Protein 5DYM (pdb70)

Radius of gyration: 15.08 Å; Cα contacts (8 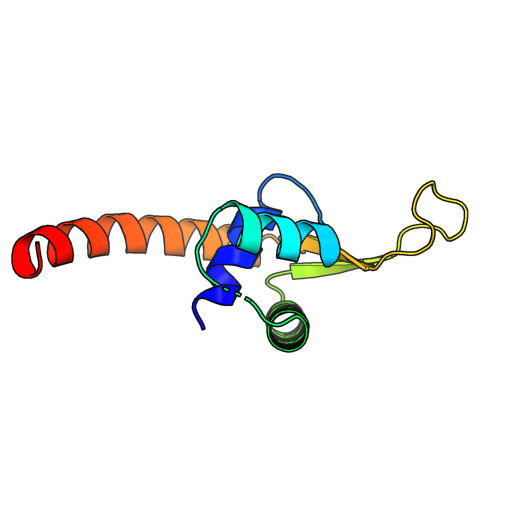Å, |Δi|>4): 104; chains: 1; bounding box: 46×33×27 Å

Secondary str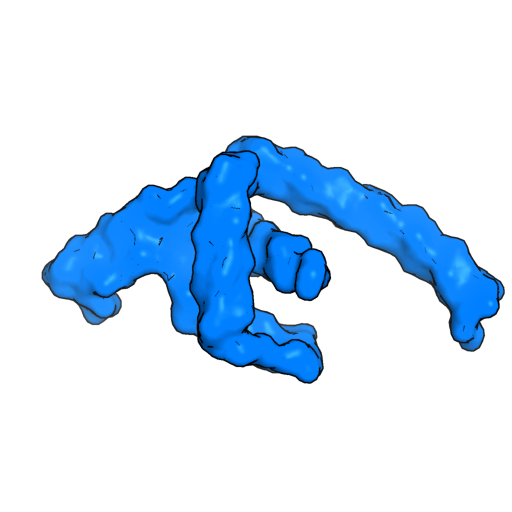ucture (DSSP, 8-state):
--HHHHHHHHHTSS-EEHHHHHHHHHHHS----HHHHHHHHHHHHHTTSEEEEE--TTSTT-S-EEEEE-HHHHHHHHHHHHHHHHHHHHHHHHH-

CATH classification: 1.10.10.10

Nearest PDB structures (foldseek):
  5dym-assembly1_A-2  TM=1.011E+00  e=1.843E-17  Clostridioides difficile R20291
  3hhh-assembly1_B  TM=8.946E-01  e=8.752E-07  Enterococcus faecalis
  3elk-assembly1_B  TM=8.479E-01  e=1.126E-05  Thermoplasma acidophilum
  5zhv-assembly1_B  TM=9.407E-01  e=3.552E-05  Mycobacterium tuberculosis H37Rv
  5z7b-assembly1_A  TM=8.379E-01  e=2.741E-04  Corynebacterium glutamicum

Sequence (96 aa):
GYIDILIVSILEKKDCYGYEIAKQVRERSEFLKEGTMYLALKRMESKNNLIKSYYSNEQSSGGRRRKYYNLTNEGKDFLEIKKQEWRFIKKVMNQFLG

B-factor: mean 40.2, std 13.11, range [18.63, 90.52]

Structure (mmCIF, N/CA/C/O backbone):
data_5DYM
#
_entry.id   5DYM
#
_cell.length_a   92.420
_cell.length_b   92.420
_cell.length_c   40.408
_cell.angle_alpha   90.00
_cell.angle_beta   90.00
_cell.angle_gamma   90.00
#
_symmetry.space_group_name_H-M   'P 41 21 2'
#
loop_
_entity.id
_entity.type
_entity.pdbx_description
1 polymer 'PadR-family transcriptional regulator'
2 water water
#
loop_
_atom_site.group_PDB
_atom_site.id
_atom_site.type_symbol
_atom_site.label_atom_id
_atom_site.label_alt_id
_atom_site.label_comp_id
_atom_site.label_asym_id
_atom_site.label_entity_id
_atom_site.label_seq_id
_atom_site.pdbx_PDB_ins_code
_atom_site.Cartn_x
_atom_site.Cartn_y
_atom_site.Cartn_z
_atom_site.occupancy
_atom_site.B_iso_or_equiv
_atom_site.auth_seq_id
_atom_site.auth_comp_id
_atom_site.auth_asym_id
_atom_site.auth_atom_id
_atom_site.pdbx_PDB_model_num
ATOM 1 N N . GLY A 1 18 ? 73.916 63.200 14.337 1.00 53.28 10 GLY A N 1
ATOM 2 C CA . GLY A 1 18 ? 74.127 63.657 15.701 1.00 61.48 10 GLY A CA 1
ATOM 3 C C . GLY A 1 18 ? 73.426 62.760 16.709 1.00 65.36 10 GLY A C 1
ATOM 4 O O . GLY A 1 18 ? 73.741 62.773 17.906 1.00 64.59 10 GLY A O 1
ATOM 5 N N . TYR A 1 19 ? 72.460 61.992 16.208 1.00 54.97 11 TYR A N 1
ATOM 6 C CA . TYR A 1 19 ? 71.817 60.919 16.960 1.00 51.03 11 TYR A CA 1
ATOM 7 C C . TYR A 1 19 ? 72.676 59.655 16.909 1.00 43.52 11 TYR A C 1
ATOM 8 O O . TYR A 1 19 ? 72.364 58.643 17.539 1.00 39.91 11 TYR A O 1
ATOM 17 N N . ILE A 1 20 ? 73.752 59.717 16.138 1.00 43.02 12 ILE A N 1
ATOM 18 C CA . ILE A 1 20 ? 74.565 58.537 15.884 1.00 42.57 12 ILE A CA 1
ATOM 19 C C . ILE A 1 20 ? 75.236 58.014 17.162 1.00 33.66 12 ILE A C 1
ATOM 20 O O . ILE A 1 20 ? 75.362 56.800 17.336 1.00 32.76 12 ILE A O 1
ATOM 25 N N . ASP A 1 21 ? 75.635 58.915 18.062 1.00 33.46 13 ASP A N 1
ATOM 26 C CA . ASP A 1 21 ? 76.245 58.502 19.328 1.00 33.93 13 ASP A CA 1
ATOM 27 C C . ASP A 1 21 ? 75.312 57.576 20.104 1.00 34.37 13 ASP A C 1
ATOM 28 O O . ASP A 1 21 ? 75.747 56.584 20.690 1.00 27.97 13 ASP A O 1
ATOM 33 N N . ILE A 1 22 ? 74.024 57.913 20.113 1.00 29.59 14 ILE A N 1
ATOM 34 C CA . ILE A 1 22 ? 73.030 57.101 20.801 1.00 31.17 14 ILE A CA 1
ATOM 35 C C . ILE A 1 22 ? 72.894 55.721 20.163 1.00 29.15 14 ILE A C 1
ATOM 36 O O . ILE A 1 22 ? 72.845 54.704 20.866 1.00 30.27 14 ILE A O 1
ATOM 41 N N . LEU A 1 23 ? 72.828 55.688 18.837 1.00 27.82 15 LEU A N 1
ATOM 42 C CA . LEU A 1 23 ? 72.723 54.419 18.116 1.00 29.41 15 LEU A CA 1
ATOM 43 C C . LEU A 1 23 ? 73.910 53.521 18.423 1.00 27.52 15 LEU A C 1
ATOM 44 O O . LEU A 1 23 ? 73.751 52.318 18.665 1.00 26.74 15 LEU A O 1
ATOM 49 N N . ILE A 1 24 ? 75.097 54.118 18.419 1.00 28.39 16 ILE A N 1
ATOM 50 C CA . ILE A 1 24 ? 76.321 53.363 18.669 1.00 25.34 16 ILE A CA 1
ATOM 51 C C . ILE A 1 24 ? 76.371 52.795 20.101 1.00 26.06 16 ILE A C 1
ATOM 52 O O . ILE A 1 24 ? 76.646 51.600 20.288 1.00 25.01 16 ILE A O 1
ATOM 57 N N . VAL A 1 25 ? 76.058 53.596 21.120 1.00 25.80 17 VAL A N 1
ATOM 58 C CA . VAL A 1 25 ? 76.093 53.017 22.462 1.00 26.32 17 VAL A CA 1
ATOM 59 C C . VAL A 1 25 ? 75.021 51.944 22.613 1.00 28.26 17 VAL A C 1
ATOM 60 O O . VAL A 1 25 ? 75.215 50.973 23.348 1.00 27.61 17 VAL A O 1
ATOM 64 N N . SER A 1 26 ? 73.900 52.087 21.904 1.00 25.86 18 SER A N 1
ATOM 65 C CA . SER A 1 26 ? 72.844 51.106 22.020 1.00 26.34 18 SER A CA 1
ATOM 66 C C . SER A 1 26 ? 73.307 49.749 21.457 1.00 27.88 18 SER A C 1
ATOM 67 O O . SER A 1 26 ? 73.059 48.685 22.038 1.00 26.37 18 SER A O 1
ATOM 70 N N . ILE A 1 27 ? 73.983 49.801 20.319 1.00 25.82 19 ILE A N 1
ATOM 71 C CA . ILE A 1 27 ? 74.478 48.608 19.649 1.00 25.80 19 ILE A CA 1
ATOM 72 C C . ILE A 1 27 ? 75.549 47.896 20.491 1.00 27.41 19 ILE A C 1
ATOM 73 O O . ILE A 1 27 ? 75.608 46.664 20.550 1.00 27.66 19 ILE A O 1
ATOM 78 N N . LEU A 1 28 ? 76.377 48.681 21.166 1.00 22.59 20 LEU A N 1
ATOM 79 C CA . LEU A 1 28 ? 77.482 48.129 21.937 1.00 26.11 20 LEU A CA 1
ATOM 80 C C . LEU A 1 28 ? 77.063 47.568 23.301 1.00 29.91 20 LEU A C 1
ATOM 81 O O . LEU A 1 28 ? 77.869 46.919 23.978 1.00 28.62 20 LEU A O 1
ATOM 86 N N . GLU A 1 29 ? 75.822 47.822 23.716 1.00 26.21 21 GLU A N 1
ATOM 87 C CA . GLU A 1 29 ? 75.392 47.375 25.052 1.00 27.41 21 GLU A CA 1
ATOM 88 C C . GLU A 1 29 ? 75.554 45.857 25.280 1.00 28.83 21 GLU A C 1
ATOM 89 O O . GLU A 1 29 ? 76.029 45.430 26.332 1.00 30.98 21 GLU A O 1
ATOM 95 N N . LYS A 1 30 ? 75.182 45.053 24.289 1.00 29.63 22 LYS A N 1
ATOM 96 C CA . LYS A 1 30 ? 75.165 43.602 24.457 1.00 34.20 22 LYS A CA 1
ATOM 97 C C . LYS A 1 30 ? 76.387 42.868 23.909 1.00 32.08 22 LYS A C 1
ATOM 98 O O . LYS A 1 30 ? 76.515 41.661 24.104 1.00 35.27 22 LYS A O 1
ATOM 104 N N . LYS A 1 31 ? 77.274 43.580 23.220 1.00 27.66 23 LYS A N 1
ATOM 105 C CA . LYS A 1 31 ? 78.442 42.945 22.605 1.00 30.16 23 LYS A CA 1
ATOM 106 C C . LYS A 1 31 ? 79.454 44.006 22.199 1.00 28.13 23 LYS A C 1
ATOM 107 O O . LYS A 1 31 ? 79.068 45.022 21.616 1.00 26.59 23 LYS A O 1
ATOM 113 N N . ASP A 1 32 ? 80.741 43.779 22.469 1.00 27.25 24 ASP A N 1
ATOM 114 C CA . ASP A 1 32 ? 81.774 44.597 21.815 1.00 22.07 24 ASP A CA 1
ATOM 115 C C . ASP A 1 32 ? 81.672 44.405 20.296 1.00 23.18 24 ASP A C 1
ATOM 116 O O . ASP A 1 32 ? 81.508 43.266 19.826 1.00 23.06 24 ASP A O 1
ATOM 121 N N . CYS A 1 33 ? 81.750 45.496 19.532 1.00 21.47 25 CYS A N 1
ATOM 122 C CA . CYS A 1 33 ? 81.636 45.402 18.056 1.00 24.22 25 CYS A CA 1
ATOM 123 C C . CYS A 1 33 ? 82.749 46.138 17.302 1.00 24.64 25 CYS A C 1
ATOM 124 O O . CYS A 1 33 ? 83.349 47.080 17.829 1.00 22.15 25 CYS A O 1
ATOM 127 N N . TYR A 1 34 ? 83.017 45.736 16.060 1.00 24.15 26 TYR A N 1
ATOM 128 C CA . TYR A 1 34 ? 83.853 46.578 15.208 1.00 22.92 26 TYR A CA 1
ATOM 129 C C . TYR A 1 34 ? 82.987 47.244 14.139 1.00 26.11 26 TYR A C 1
ATOM 130 O O . TYR A 1 34 ? 81.779 46.969 14.056 1.00 24.25 26 TYR A O 1
ATOM 139 N N . GLY A 1 35 ? 83.599 48.136 13.357 1.00 24.75 27 GLY A N 1
ATOM 140 C CA . GLY A 1 35 ? 82.881 49.085 12.516 1.00 26.23 27 GLY A CA 1
ATOM 141 C C . GLY A 1 35 ? 81.840 48.449 11.613 1.00 30.04 27 GLY A C 1
ATOM 142 O O . GLY A 1 35 ? 80.702 48.907 11.566 1.00 27.28 27 GLY A O 1
ATOM 143 N N . TYR A 1 36 ? 82.210 47.374 10.923 1.00 30.55 28 TYR A N 1
ATOM 144 C CA . TYR A 1 36 ? 81.275 46.711 9.995 1.00 35.52 28 TYR A CA 1
ATOM 145 C C . TYR A 1 36 ? 79.980 46.293 10.669 1.00 34.72 28 TYR A C 1
ATOM 146 O O . TYR A 1 36 ? 78.898 46.479 10.119 1.00 31.02 28 TYR A O 1
ATOM 155 N N . GLU A 1 37 ? 80.106 45.733 11.868 1.00 30.49 29 GLU A N 1
ATOM 156 C CA . GLU A 1 37 ? 78.962 45.224 12.612 1.00 32.29 29 GLU A CA 1
ATOM 157 C C . GLU A 1 37 ? 78.054 46.367 13.046 1.00 31.56 29 GLU A C 1
ATOM 158 O O . GLU A 1 37 ? 76.829 46.253 13.018 1.00 30.95 29 GLU A O 1
ATOM 164 N N . ILE A 1 38 ? 78.673 47.459 13.466 1.00 26.88 30 ILE A N 1
ATOM 165 C CA . ILE A 1 38 ? 77.941 48.648 13.885 1.00 27.47 30 ILE A CA 1
ATOM 166 C C . ILE A 1 38 ? 77.169 49.251 12.705 1.00 34.09 30 ILE A C 1
ATOM 167 O O . ILE A 1 38 ? 75.968 49.516 12.796 1.00 32.69 30 ILE A O 1
ATOM 172 N N . ALA A 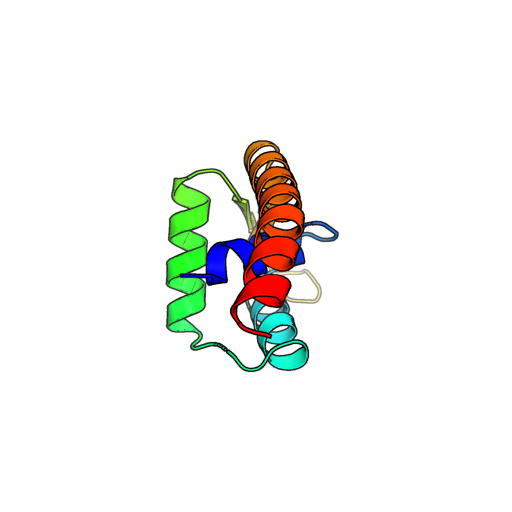1 39 ? 77.873 49.453 11.598 1.00 29.85 31 ALA A N 1
ATOM 173 C CA . ALA A 1 39 ? 77.249 50.006 10.395 1.00 37.66 31 ALA A CA 1
ATOM 174 C C . ALA A 1 39 ? 76.112 49.105 9.933 1.00 38.73 31 ALA A C 1
ATOM 175 O O . ALA A 1 39 ? 75.035 49.583 9.572 1.00 46.05 31 ALA A O 1
ATOM 177 N N . LYS A 1 40 ? 76.357 47.800 9.961 1.00 35.13 32 LYS A N 1
ATOM 178 C CA . LYS A 1 40 ? 75.369 46.821 9.539 1.00 40.34 32 LYS A CA 1
ATOM 179 C C . LYS A 1 40 ? 74.069 46.944 10.330 1.00 47.61 32 LYS A C 1
ATOM 180 O O . LYS A 1 40 ? 72.978 46.838 9.769 1.00 43.54 32 LYS A O 1
ATOM 186 N N . GLN A 1 41 ? 74.176 47.162 11.636 1.00 42.13 33 GLN A N 1
ATOM 187 C CA . GLN A 1 41 ? 72.977 47.222 12.459 1.00 40.63 33 GLN A CA 1
ATOM 188 C C . GLN A 1 41 ? 72.236 48.531 12.228 1.00 41.78 33 GLN A C 1
ATOM 189 O O . GLN A 1 41 ? 71.007 48.570 12.275 1.00 48.16 33 GLN A O 1
ATOM 195 N N . VAL A 1 42 ? 72.982 49.599 11.964 1.00 40.97 34 VAL A N 1
ATOM 196 C CA . VAL A 1 42 ? 72.372 50.906 11.730 1.00 42.59 34 VAL A CA 1
ATOM 197 C C . VAL A 1 42 ? 71.603 50.907 10.412 1.00 54.42 34 VAL A C 1
ATOM 198 O O . VAL A 1 42 ? 70.505 51.460 10.327 1.00 55.79 34 VAL A O 1
ATOM 202 N N . ARG A 1 43 ? 72.185 50.277 9.395 0.81 48.50 35 ARG A N 1
ATOM 203 C CA . ARG A 1 43 ? 71.515 50.064 8.113 1.00 57.07 35 ARG A CA 1
ATOM 204 C C . ARG A 1 43 ? 70.266 49.214 8.286 1.00 54.91 35 ARG A C 1
ATOM 205 O O . ARG A 1 43 ? 69.159 49.636 7.968 0.96 59.79 35 ARG A O 1
ATOM 213 N N . GLU A 1 44 ? 70.471 48.005 8.795 1.00 49.39 36 GLU A N 1
ATOM 214 C CA . GLU A 1 44 ? 69.441 46.977 8.844 1.00 52.48 36 GLU A CA 1
ATOM 215 C C . GLU A 1 44 ? 68.241 47.327 9.732 1.00 59.01 36 GLU A C 1
ATOM 216 O O . GLU A 1 44 ? 67.145 46.813 9.519 1.00 60.04 36 GLU A O 1
ATOM 222 N N . ARG A 1 45 ? 68.440 48.194 10.723 1.00 53.16 37 ARG A N 1
ATOM 223 C CA . ARG A 1 45 ? 67.386 48.449 11.708 1.00 57.11 37 ARG A CA 1
ATOM 224 C C . ARG A 1 45 ? 66.838 49.877 11.676 1.00 57.11 37 ARG A C 1
ATOM 225 O O . ARG A 1 45 ? 65.909 50.200 12.413 1.00 59.27 37 ARG A O 1
ATOM 233 N N . SER A 1 46 ? 67.414 50.730 10.836 1.00 56.35 38 SER A N 1
ATOM 234 C CA . SER A 1 46 ? 66.918 52.092 10.685 1.00 59.34 38 SER A CA 1
ATOM 235 C C . SER A 1 46 ? 66.860 52.507 9.217 1.00 69.70 38 SER A C 1
ATOM 236 O O . SER A 1 46 ? 67.001 51.678 8.314 1.00 68.48 38 SER A O 1
ATOM 239 N N . GLU A 1 47 ? 66.653 53.801 8.990 1.00 72.80 39 GLU A N 1
ATOM 240 C CA . GLU A 1 47 ? 66.624 54.349 7.640 1.00 75.40 39 GLU A CA 1
ATOM 241 C C . GLU A 1 47 ? 67.755 55.349 7.423 1.00 73.72 39 GLU A C 1
ATOM 242 O O . GLU A 1 47 ? 67.765 56.081 6.437 1.00 76.60 39 GLU A O 1
ATOM 248 N N . PHE A 1 48 ? 68.703 55.385 8.354 1.00 74.38 40 PHE A N 1
ATOM 249 C CA . PHE A 1 48 ? 69.911 56.176 8.162 1.00 73.61 40 PHE A CA 1
ATOM 250 C C . PHE A 1 48 ? 70.705 55.605 6.995 1.00 72.07 40 PHE A C 1
ATOM 251 O O . PHE A 1 48 ? 71.057 54.422 6.993 1.00 70.12 40 PHE A O 1
ATOM 259 N N . LEU A 1 50 ? 73.605 56.031 6.673 1.00 65.00 42 LEU A N 1
ATOM 260 C CA . LEU A 1 50 ? 74.817 56.172 7.472 1.00 67.22 42 LEU A CA 1
ATOM 261 C C . LEU A 1 50 ? 76.080 56.053 6.623 1.00 64.11 42 LEU A C 1
ATOM 262 O O . LEU A 1 50 ? 76.467 54.952 6.225 1.00 66.99 42 LEU A O 1
ATOM 267 N N . LYS A 1 51 ? 76.726 57.182 6.351 1.00 62.76 43 LYS A N 1
ATOM 268 C CA . LYS A 1 51 ? 77.973 57.168 5.590 1.00 58.48 43 LYS A CA 1
ATOM 269 C C . LYS A 1 51 ? 79.119 56.651 6.475 1.00 60.82 43 LYS A C 1
ATOM 270 O O . LYS A 1 51 ? 79.166 56.961 7.671 1.00 54.40 43 LYS A O 1
ATOM 276 N N . GLU A 1 52 ? 80.023 55.850 5.907 1.00 57.16 44 GLU A N 1
ATOM 277 C CA . GLU A 1 52 ? 81.081 55.230 6.710 1.00 55.96 44 GLU A CA 1
ATOM 278 C C . GLU A 1 52 ? 81.935 56.311 7.366 1.00 49.84 44 GLU A C 1
ATOM 279 O O . GLU A 1 52 ? 82.308 56.182 8.523 1.00 45.85 44 GLU A O 1
ATOM 285 N N . GLY A 1 53 ? 82.211 57.391 6.638 1.00 52.50 45 GLY A N 1
ATOM 286 C CA . GLY A 1 53 ? 82.931 58.520 7.200 1.00 43.60 45 GLY A CA 1
ATOM 287 C C . GLY A 1 53 ? 82.236 59.070 8.428 1.00 44.43 45 GLY A C 1
ATOM 288 O O . GLY A 1 53 ? 82.878 59.392 9.430 1.00 42.52 45 GLY A O 1
ATOM 289 N N . THR A 1 54 ? 80.915 59.171 8.365 1.00 44.94 46 THR A N 1
ATOM 290 C CA . THR A 1 54 ? 80.150 59.661 9.508 1.00 45.63 46 THR A CA 1
ATOM 291 C C . THR A 1 54 ? 80.361 58.763 10.728 1.00 38.82 46 THR A C 1
ATOM 292 O O . THR A 1 54 ? 80.514 59.245 11.857 1.00 36.24 46 THR A O 1
ATOM 296 N N . MET A 1 55 ? 80.393 57.457 10.493 1.00 37.87 47 MET A N 1
ATOM 297 C CA . MET A 1 55 ? 80.594 56.514 11.589 1.00 38.24 47 MET A CA 1
ATOM 298 C C . MET A 1 55 ? 81.976 56.664 12.226 1.00 33.12 47 MET A C 1
ATOM 299 O O . MET A 1 55 ? 82.090 56.687 13.448 1.00 29.42 47 MET A O 1
ATOM 304 N N . TYR A 1 56 ? 83.028 56.746 11.415 1.00 33.18 48 TYR A N 1
ATOM 305 C CA . TYR A 1 56 ? 84.376 56.798 12.000 1.00 35.35 48 TYR A CA 1
ATOM 306 C C . TYR A 1 56 ? 84.606 58.125 12.739 1.00 29.64 48 TYR A C 1
ATOM 307 O O . TYR A 1 56 ? 85.342 58.173 13.734 1.00 30.88 48 TYR A O 1
ATOM 316 N N . LEU A 1 57 ? 83.954 59.195 12.284 1.00 31.02 49 LEU A N 1
ATOM 317 C CA . LEU A 1 57 ? 84.026 60.479 12.992 1.00 32.40 49 LEU A CA 1
ATOM 318 C C . LEU A 1 57 ? 83.383 60.359 14.373 1.00 33.27 49 LEU A C 1
ATOM 319 O O . LEU A 1 57 ? 83.920 60.833 15.366 1.00 30.07 49 LEU A O 1
ATOM 324 N N . ALA A 1 58 ? 82.222 59.719 14.415 1.00 32.42 50 ALA A N 1
ATOM 325 C CA . ALA A 1 58 ? 81.491 59.514 15.661 1.00 30.38 50 ALA A CA 1
ATOM 326 C C . ALA A 1 58 ? 82.248 58.621 16.640 1.00 31.57 50 ALA A C 1
ATOM 327 O O . ALA A 1 58 ? 82.293 58.903 17.840 1.00 27.90 50 ALA A O 1
ATOM 329 N N . LEU A 1 59 ? 82.819 57.531 16.139 1.00 28.58 51 LEU A N 1
ATOM 330 C CA . LEU A 1 59 ? 83.561 56.607 17.004 1.00 29.49 51 LEU A CA 1
ATOM 331 C C . LEU A 1 59 ? 84.758 57.303 17.658 1.00 29.93 51 LEU A C 1
ATOM 332 O O . LEU A 1 59 ? 85.033 57.100 18.838 1.00 28.20 51 LEU A O 1
ATOM 337 N N . LYS A 1 60 ? 85.463 58.134 16.897 1.00 27.95 52 LYS A N 1
ATOM 338 C CA . LYS A 1 60 ? 86.600 58.864 17.461 1.00 31.09 52 LYS A CA 1
ATOM 339 C C . LYS A 1 60 ? 86.129 59.857 18.536 1.00 31.55 52 LYS A C 1
ATOM 340 O O . LYS A 1 60 ? 86.725 59.962 19.593 1.00 28.96 52 LYS A O 1
ATOM 346 N N . ARG A 1 61 ? 85.046 60.568 18.252 1.00 33.31 53 ARG A N 1
ATOM 347 C CA . ARG A 1 61 ? 84.473 61.517 19.214 1.00 35.32 53 ARG A CA 1
ATOM 348 C C . ARG A 1 61 ? 84.078 60.808 20.522 1.00 33.13 53 ARG A C 1
ATOM 349 O O . ARG A 1 61 ? 84.361 61.296 21.618 1.00 33.52 53 ARG A O 1
ATOM 357 N N . MET A 1 62 ? 83.473 59.627 20.409 1.00 31.40 54 MET A N 1
ATOM 358 C CA . MET A 1 62 ? 83.051 58.888 21.599 1.00 30.98 54 MET A CA 1
ATOM 359 C C . MET A 1 62 ? 84.232 58.311 22.379 1.00 34.48 54 MET A C 1
ATOM 360 O O . MET A 1 62 ? 84.186 58.245 23.607 1.00 33.33 54 MET A O 1
ATOM 365 N N . GLU A 1 63 ? 85.288 57.896 21.678 1.00 30.90 55 GLU A N 1
ATOM 366 C CA . GLU A 1 63 ? 86.523 57.470 22.352 1.00 32.98 55 GLU A CA 1
ATOM 367 C C . GLU A 1 63 ? 87.080 58.619 23.180 1.00 36.24 55 GLU A C 1
ATOM 368 O O . GLU A 1 63 ? 87.493 58.444 24.336 1.00 40.19 55 GLU A O 1
ATOM 374 N N . SER A 1 64 ? 87.079 59.793 22.559 1.00 37.89 56 SER A N 1
ATOM 375 C CA . SER A 1 64 ? 87.590 61.009 23.174 1.00 42.98 56 SER A CA 1
ATOM 376 C C . SER A 1 64 ? 86.871 61.300 24.490 1.00 43.25 56 SER A C 1
ATOM 377 O O . SER A 1 64 ? 87.505 61.669 25.479 1.00 42.67 56 SER A O 1
ATOM 380 N N . LYS A 1 65 ? 85.553 61.101 24.497 1.00 42.24 57 LYS A N 1
ATOM 381 C CA . LYS A 1 65 ? 84.719 61.346 25.676 1.00 41.42 57 LYS A CA 1
ATOM 382 C C . LYS A 1 65 ? 84.668 60.164 26.634 1.00 40.81 57 LYS A C 1
ATOM 383 O O . LYS A 1 65 ? 83.922 60.182 27.613 1.00 41.74 57 LYS A O 1
ATOM 389 N N . ASN A 1 66 ? 85.441 59.130 26.325 1.00 37.80 58 ASN A N 1
ATOM 390 C CA A ASN A 1 66 ? 85.538 57.924 27.140 0.58 36.49 58 ASN A CA 1
ATOM 391 C CA B ASN A 1 66 ? 85.533 57.946 27.181 0.42 36.51 58 ASN A CA 1
ATOM 392 C C . ASN A 1 66 ? 84.196 57.215 27.344 1.00 30.65 58 ASN A C 1
ATOM 393 O O . ASN A 1 66 ? 83.969 56.536 28.350 1.00 31.76 58 ASN A O 1
ATOM 402 N N . LEU A 1 67 ? 83.317 57.342 26.353 1.00 30.92 59 LEU A N 1
ATOM 403 C CA . LEU A 1 67 ? 82.065 56.577 26.341 1.00 26.73 59 LEU A CA 1
ATOM 404 C C . LEU A 1 67 ? 82.309 55.164 25.793 1.00 27.77 59 LEU A C 1
ATOM 405 O O . LEU A 1 67 ? 81.561 54.224 26.099 1.00 25.65 59 LEU A O 1
ATOM 410 N N . ILE A 1 68 ? 83.321 55.040 24.929 1.00 27.98 60 ILE A N 1
ATOM 411 C CA . ILE A 1 68 ? 83.755 53.738 24.445 1.00 25.39 60 ILE A CA 1
ATOM 412 C C . ILE A 1 68 ? 85.269 53.615 24.487 1.00 29.15 60 ILE A C 1
ATOM 413 O O . ILE A 1 68 ? 85.997 54.612 24.495 1.00 32.73 60 ILE A O 1
ATOM 418 N N . LYS A 1 69 ? 85.725 52.374 24.489 1.00 25.90 61 LYS A N 1
ATOM 419 C CA . LYS A 1 69 ? 87.141 52.059 24.591 1.00 29.89 61 LYS A CA 1
ATOM 420 C C . LYS A 1 69 ? 87.558 51.061 23.515 1.00 28.64 61 LYS A C 1
ATOM 421 O O . LYS A 1 69 ? 86.990 49.962 23.434 1.00 26.83 61 LYS A O 1
ATOM 427 N N . SER A 1 70 ? 88.575 51.407 22.726 1.00 22.96 62 SER A N 1
ATOM 428 C CA . SER A 1 70 ? 88.943 50.539 21.610 1.00 24.42 62 SER A CA 1
ATOM 429 C C . SER A 1 70 ? 90.080 49.580 21.936 1.00 23.33 62 SER A C 1
ATOM 430 O O . SER A 1 70 ? 90.891 49.837 22.827 1.00 25.60 62 SER A O 1
ATOM 433 N N . TYR A 1 71 ? 90.122 48.473 21.207 1.00 21.73 63 TYR A N 1
ATOM 434 C CA . TYR A 1 71 ? 91.212 47.496 21.296 1.00 22.91 63 TYR A CA 1
ATOM 435 C C . TYR A 1 71 ? 91.252 46.711 19.991 1.00 21.12 63 TYR A C 1
ATOM 436 O O . TYR A 1 71 ? 90.399 46.923 19.131 1.00 21.79 63 TYR A O 1
ATOM 445 N N . TYR A 1 72 ? 92.234 45.824 19.836 1.00 20.66 64 TYR A N 1
ATOM 446 C CA . TYR A 1 72 ? 92.455 45.123 18.563 1.00 20.61 64 TYR A CA 1
ATOM 447 C C . TYR A 1 72 ? 92.425 43.602 18.716 1.00 26.54 64 TYR A C 1
ATOM 448 O O . TYR A 1 72 ? 92.964 43.063 19.702 1.00 25.56 64 TYR A O 1
ATOM 457 N N . SER A 1 73 ? 91.787 42.915 17.764 1.00 19.27 65 SER A N 1
ATOM 458 C CA . SER A 1 73 ? 91.851 41.450 17.685 1.00 23.34 65 SER A CA 1
ATOM 459 C C . SER A 1 73 ? 93.173 41.006 17.025 1.00 32.42 65 SER A C 1
ATOM 460 O O . SER A 1 73 ? 93.909 41.832 16.485 1.00 29.62 65 SER A O 1
ATOM 463 N N . ASN A 1 74 ? 93.482 39.712 17.078 1.00 27.93 66 ASN A N 1
ATOM 464 C CA . ASN A 1 74 ? 94.780 39.214 16.599 1.00 33.05 66 ASN A CA 1
ATOM 465 C C . ASN A 1 74 ? 94.762 38.992 15.085 1.00 32.03 66 ASN A C 1
ATOM 466 O O . ASN A 1 74 ? 93.735 38.572 14.533 1.00 29.63 66 ASN A O 1
ATOM 471 N N . GLU A 1 75 ? 95.892 39.262 14.426 1.00 31.56 67 GLU A N 1
ATOM 472 C CA . GLU A 1 75 ? 96.041 39.014 12.980 1.00 35.37 67 GLU A CA 1
ATOM 473 C C . GLU A 1 75 ? 95.665 37.582 12.602 1.00 36.92 67 GLU A C 1
ATOM 474 O O . GLU A 1 75 ? 95.122 37.335 11.523 1.00 39.49 67 GLU A O 1
ATOM 480 N N . GLN A 1 76 ? 95.982 36.645 13.487 1.00 33.86 68 GLN A N 1
ATOM 481 C CA . GLN A 1 76 ? 95.746 35.219 13.236 1.00 39.94 68 GLN A CA 1
ATOM 482 C C . GLN A 1 76 ? 94.344 34.748 13.659 1.00 49.74 68 GLN A C 1
ATOM 483 O O . GLN A 1 76 ? 94.049 33.543 13.633 1.00 42.49 68 GLN A O 1
ATOM 489 N N . SER A 1 77 ? 93.486 35.680 14.074 1.00 44.10 69 SER A N 1
ATOM 490 C CA . SER A 1 77 ? 92.114 35.316 14.433 1.00 45.52 69 SER A CA 1
ATOM 491 C C . SER A 1 77 ? 91.301 35.134 13.155 1.00 50.75 69 SER A C 1
ATOM 492 O O . SER A 1 77 ? 91.742 35.535 12.072 1.00 44.19 69 SER A O 1
ATOM 495 N N . SER A 1 78 ? 90.121 34.530 13.286 1.00 46.02 70 SER A N 1
ATOM 496 C CA . SER A 1 78 ? 89.222 34.307 12.148 1.00 56.84 70 SER A CA 1
ATOM 497 C C . SER A 1 78 ? 89.064 35.537 11.245 1.00 56.73 70 SER A C 1
ATOM 498 O O . SER A 1 78 ? 89.175 35.440 10.019 1.00 54.48 70 SER A O 1
ATOM 501 N N . GLY A 1 79 ? 88.818 36.695 11.852 1.00 49.48 71 GLY A N 1
ATOM 502 C CA . GLY A 1 79 ? 88.641 37.920 11.090 1.00 47.77 71 GLY A CA 1
ATOM 503 C C . GLY A 1 79 ? 89.902 38.714 10.777 1.00 46.53 71 GLY A C 1
ATOM 504 O O . GLY A 1 79 ? 89.825 39.742 10.105 1.00 50.32 71 GLY A O 1
ATOM 505 N N . GLY A 1 80 ? 91.067 38.253 11.234 1.00 43.27 72 GLY A N 1
ATOM 506 C CA . GLY A 1 80 ? 92.279 39.055 11.118 1.00 43.04 72 GLY A CA 1
ATOM 507 C C . GLY A 1 80 ? 92.210 40.223 12.102 1.00 36.04 72 GLY A C 1
ATOM 508 O O . GLY A 1 80 ? 91.362 40.207 13.001 1.00 40.50 72 GLY A O 1
ATOM 509 N N . ARG A 1 81 ? 93.074 41.230 11.959 1.00 29.39 73 ARG A N 1
ATOM 510 C CA . ARG A 1 81 ? 93.078 42.311 12.963 1.00 24.92 73 ARG A CA 1
ATOM 511 C C . ARG A 1 81 ? 91.989 43.358 12.698 1.00 25.70 73 ARG A C 1
ATOM 512 O O . ARG A 1 81 ? 91.946 44.022 11.637 1.00 24.18 73 ARG A O 1
ATOM 520 N N . ARG A 1 82 ? 91.090 43.468 13.670 1.00 20.61 74 ARG A N 1
ATOM 521 C CA A ARG A 1 82 ? 89.968 44.413 13.652 0.63 23.26 74 ARG A CA 1
ATOM 522 C CA B ARG A 1 82 ? 90.015 44.450 13.620 0.37 23.37 74 ARG A CA 1
ATOM 523 C C . ARG A 1 82 ? 90.080 45.358 14.837 1.00 20.74 74 ARG A C 1
ATOM 524 O O . ARG A 1 82 ? 90.650 44.987 15.853 1.00 21.39 74 ARG A O 1
ATOM 539 N N . LYS A 1 83 ? 89.509 46.548 14.708 1.00 21.53 75 LYS A N 1
ATOM 540 C CA . LYS A 1 83 ? 89.437 47.472 15.830 1.00 21.04 75 LYS A CA 1
ATOM 541 C C . LYS A 1 83 ? 88.060 47.346 16.466 1.00 22.58 75 LYS A C 1
ATOM 542 O O . LYS A 1 83 ? 87.056 47.735 15.866 1.00 22.30 75 LYS A O 1
ATOM 548 N N . TYR A 1 84 ? 88.027 46.798 17.682 1.00 21.09 76 TYR A N 1
ATOM 549 C CA . TYR A 1 84 ? 86.784 46.564 18.416 1.00 18.63 76 TYR A CA 1
ATOM 550 C C . TYR A 1 84 ? 86.532 47.693 19.394 1.00 24.43 76 TYR A C 1
ATOM 551 O O . TYR A 1 84 ? 87.484 48.337 19.872 1.00 20.86 76 TYR A O 1
ATOM 560 N N . TYR A 1 85 ? 85.260 47.888 19.739 1.00 21.14 77 TYR A N 1
ATOM 561 C CA . TYR A 1 85 ? 84.885 48.885 20.737 1.00 21.08 77 TYR A CA 1
ATOM 562 C C . TYR A 1 85 ? 84.080 48.294 21.899 1.00 23.69 77 TYR A C 1
ATOM 563 O O . TYR A 1 85 ? 83.169 47.500 21.694 1.00 22.42 77 TYR A O 1
ATOM 572 N N . ASN A 1 86 ? 84.420 48.741 23.102 1.00 21.58 78 ASN A N 1
ATOM 573 C CA . ASN A 1 86 ? 83.770 48.341 24.358 1.00 24.35 78 ASN A CA 1
ATOM 574 C C . ASN A 1 86 ? 83.004 49.529 24.933 1.00 25.25 78 ASN A C 1
ATOM 575 O O . ASN A 1 86 ? 83.552 50.625 25.036 1.00 23.21 78 ASN A O 1
ATOM 580 N N . LEU A 1 87 ? 81.752 49.321 25.326 1.00 26.27 79 LEU A N 1
ATOM 581 C CA . LEU A 1 87 ? 81.017 50.374 26.021 1.00 22.79 79 LEU A CA 1
ATOM 582 C C . LEU A 1 87 ? 81.539 50.484 27.460 1.00 26.38 79 LEU A C 1
ATOM 583 O O . LEU A 1 87 ? 81.478 49.519 28.221 1.00 30.80 79 LEU A O 1
ATOM 588 N N . THR A 1 88 ? 82.035 51.658 27.825 1.00 24.25 80 THR A N 1
ATOM 589 C CA . THR A 1 88 ? 82.578 51.862 29.169 1.00 32.92 80 THR A CA 1
ATOM 590 C C . THR A 1 88 ? 81.483 52.052 30.212 1.00 35.44 80 THR A C 1
ATOM 591 O O . THR A 1 88 ? 80.298 52.101 29.881 1.00 27.76 80 THR A O 1
ATOM 595 N N . ASN A 1 89 ? 81.882 52.186 31.479 1.00 33.86 81 ASN A N 1
ATOM 596 C CA . ASN A 1 89 ? 80.894 52.417 32.514 1.00 32.69 81 ASN A CA 1
ATOM 597 C C . ASN A 1 89 ? 80.237 53.758 32.306 1.00 30.97 81 ASN A C 1
ATOM 598 O O . ASN A 1 89 ? 79.027 53.875 32.464 1.00 35.27 81 ASN A O 1
ATOM 603 N N . GLU A 1 90 ? 81.020 54.768 31.926 1.00 30.77 82 GLU A N 1
ATOM 604 C CA . GLU A 1 90 ? 80.438 56.051 31.543 1.00 32.58 82 GLU A CA 1
ATOM 605 C C . GLU A 1 90 ? 79.478 55.926 30.367 1.00 37.56 82 GLU A C 1
ATOM 606 O O . GLU A 1 90 ? 78.433 56.595 30.322 1.00 32.80 82 GLU A O 1
ATOM 612 N N . GLY A 1 91 ? 79.855 55.102 29.394 1.00 30.53 83 GLY A N 1
ATOM 613 C CA . GLY A 1 91 ? 78.989 54.843 28.257 1.00 29.79 83 GLY A CA 1
ATOM 614 C C . GLY A 1 91 ? 77.671 54.195 28.664 1.00 29.79 83 GLY A C 1
ATOM 615 O O . GLY A 1 91 ? 76.613 54.544 28.142 1.00 32.13 83 GLY A O 1
ATOM 616 N N . LYS A 1 92 ? 77.743 53.233 29.576 1.00 30.10 84 LYS A N 1
ATOM 617 C CA . LYS A 1 92 ? 76.560 52.553 30.098 1.00 36.55 84 LYS A CA 1
ATOM 618 C C . LYS A 1 92 ? 75.645 53.549 30.796 1.00 33.02 84 LYS A C 1
ATOM 619 O O . LYS A 1 92 ? 74.423 53.503 30.638 1.00 33.52 84 LYS A O 1
ATOM 625 N N . ASP A 1 93 ? 76.247 54.445 31.571 1.00 34.01 85 ASP A N 1
ATOM 626 C CA . ASP A 1 93 ? 75.491 55.485 32.266 1.00 37.77 85 ASP A CA 1
ATOM 627 C C . ASP A 1 93 ? 74.788 56.405 31.275 1.00 40.22 85 ASP A C 1
ATOM 628 O O . ASP A 1 93 ? 73.596 56.692 31.418 1.00 37.63 85 ASP A O 1
ATOM 633 N N . PHE A 1 94 ? 75.548 56.883 30.291 1.00 33.70 86 PHE A N 1
ATOM 634 C CA . PHE A 1 94 ? 75.015 57.686 29.184 1.00 36.21 86 PHE A CA 1
ATOM 635 C C . PHE A 1 94 ? 73.805 57.029 28.509 1.00 36.07 86 PHE A C 1
ATOM 636 O O . PHE A 1 94 ? 72.781 57.683 28.300 1.00 36.85 86 PHE A O 1
ATOM 644 N N . LEU A 1 95 ? 73.917 55.740 28.186 1.00 31.92 87 LEU A N 1
ATOM 645 C CA . LEU A 1 95 ? 72.819 55.007 27.557 1.00 32.06 87 LEU A CA 1
ATOM 646 C C . LEU A 1 95 ? 71.565 54.959 28.439 1.00 36.99 87 LEU A C 1
ATOM 647 O O . LEU A 1 95 ? 70.450 55.146 27.952 1.00 34.81 87 LEU A O 1
ATOM 652 N N . GLU A 1 96 ? 71.742 54.697 29.730 1.00 34.48 88 GLU A N 1
ATOM 653 C CA . GLU A 1 96 ? 70.581 54.585 30.613 1.00 40.52 88 GLU A CA 1
ATOM 654 C C . GLU A 1 96 ? 69.871 55.939 30.723 1.00 36.70 88 GLU A C 1
ATOM 655 O O . GLU A 1 96 ? 68.648 56.006 30.687 1.00 39.82 88 GLU A O 1
ATOM 661 N N . ILE A 1 97 ? 70.650 57.010 30.813 1.00 32.24 89 ILE A N 1
ATOM 662 C CA . ILE A 1 97 ? 70.104 58.360 30.806 1.00 39.68 89 ILE A CA 1
ATOM 663 C C . ILE A 1 97 ? 69.309 58.643 29.533 1.00 40.69 89 ILE A C 1
ATOM 664 O O . ILE A 1 97 ? 68.187 59.166 29.588 1.00 40.06 89 ILE A O 1
ATOM 669 N N . LYS A 1 98 ? 69.881 58.296 28.384 1.00 37.02 90 LYS A N 1
ATOM 670 C CA . LYS A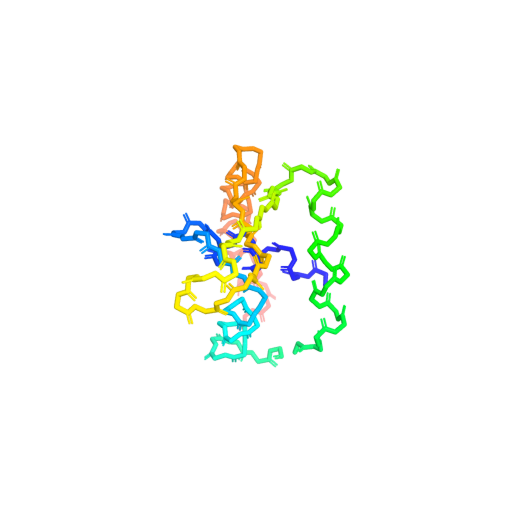 1 98 ? 69.182 58.487 27.118 1.00 34.64 90 LYS A CA 1
ATOM 671 C C . LYS A 1 98 ? 67.871 57.714 27.069 1.00 37.72 90 LYS A C 1
ATOM 672 O O . LYS A 1 98 ? 66.865 58.231 26.584 1.00 38.55 90 LYS A O 1
ATOM 678 N N . LYS A 1 99 ? 67.881 56.481 27.566 1.00 32.32 91 LYS A N 1
ATOM 679 C CA . LYS A 1 99 ? 66.677 55.665 27.587 1.00 37.63 91 LYS A CA 1
ATOM 680 C C . LYS A 1 99 ? 65.590 56.350 28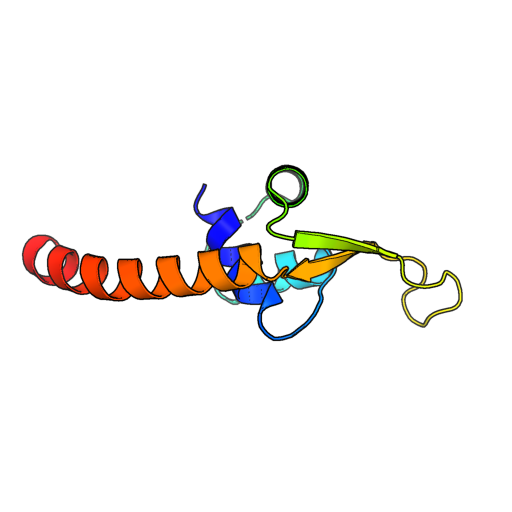.423 1.00 42.39 91 LYS A C 1
ATOM 681 O O . LYS A 1 99 ? 64.424 56.406 28.025 1.00 41.18 91 LYS A O 1
ATOM 687 N N . GLN A 1 100 ? 65.987 56.868 29.580 1.00 38.77 92 GLN A N 1
ATOM 688 C CA . GLN A 1 100 ? 65.063 57.597 30.453 1.00 42.37 92 GLN A CA 1
ATOM 689 C C . GLN A 1 100 ? 64.508 58.849 29.778 1.00 44.30 92 GLN A C 1
ATOM 690 O O . GLN A 1 100 ? 63.303 59.103 29.812 1.00 40.95 92 GLN A O 1
ATOM 696 N N . GLU A 1 101 ? 65.388 59.634 29.167 1.00 42.43 93 GLU A N 1
ATOM 697 C CA . GLU A 1 101 ? 64.961 60.855 28.495 1.00 40.76 93 GLU A CA 1
ATOM 698 C C . GLU A 1 101 ? 64.027 60.545 27.335 1.00 44.23 93 GLU A C 1
ATOM 699 O O . GLU A 1 101 ? 63.094 61.301 27.067 1.00 42.76 93 GLU A O 1
ATOM 705 N N . TRP A 1 102 ? 64.268 59.429 26.653 1.00 41.77 94 TRP A N 1
ATOM 706 C CA . TRP A 1 102 ? 63.432 59.069 25.517 1.00 40.18 94 TRP A CA 1
ATOM 707 C C . TRP A 1 102 ? 62.005 58.735 25.954 1.00 45.81 94 TRP A C 1
ATOM 708 O O . TRP A 1 102 ? 61.047 59.177 25.322 1.00 46.50 94 TRP A O 1
ATOM 719 N N . ARG A 1 103 ? 61.872 57.957 27.026 1.00 39.72 95 ARG A N 1
ATOM 720 C CA . ARG A 1 103 ? 60.556 57.580 27.542 1.00 46.66 95 ARG A CA 1
ATOM 721 C C . ARG A 1 103 ? 59.738 58.835 27.862 1.00 46.08 95 ARG A C 1
ATOM 722 O O . ARG A 1 103 ? 58.562 58.931 27.513 1.00 47.79 95 ARG A O 1
ATOM 730 N N . PHE A 1 104 ? 60.391 59.799 28.502 1.00 41.56 96 PHE A N 1
ATOM 731 C CA . PHE A 1 104 ? 59.793 61.091 28.814 1.00 45.33 96 PHE A CA 1
ATOM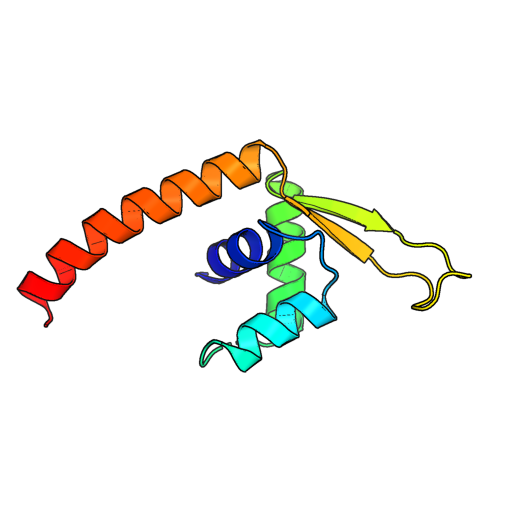 732 C C . PHE A 1 104 ? 59.384 61.878 27.562 1.00 46.78 96 PHE A C 1
ATOM 733 O O . PHE A 1 104 ? 58.211 62.215 27.389 1.00 46.66 96 PHE A O 1
ATOM 741 N N . ILE A 1 105 ? 60.357 62.159 26.699 1.00 42.01 97 ILE A N 1
ATOM 742 C CA . ILE A 1 105 ? 60.142 62.929 25.473 1.00 42.47 97 ILE A CA 1
ATOM 743 C C . ILE A 1 105 ? 59.053 62.346 24.572 1.00 49.05 97 ILE A C 1
ATOM 744 O O . ILE A 1 105 ? 58.202 63.078 24.048 1.00 43.53 97 ILE A O 1
ATOM 749 N N . LYS A 1 106 ? 59.090 61.026 24.403 1.00 42.25 98 LYS A N 1
ATOM 750 C CA . LYS A 1 106 ? 58.181 60.307 23.516 1.00 43.42 98 LYS A CA 1
ATOM 751 C C . LYS A 1 106 ? 56.719 60.506 23.905 1.00 48.66 98 LYS A C 1
ATOM 752 O O . LYS A 1 106 ? 55.831 60.565 23.046 1.00 46.55 98 LYS A O 1
ATOM 758 N N . LYS A 1 107 ? 56.489 60.604 25.208 1.00 43.86 99 LYS A N 1
ATOM 759 C CA . LYS A 1 107 ? 55.157 60.790 25.754 1.00 49.71 99 LYS A CA 1
ATOM 760 C C . LYS A 1 107 ? 54.615 62.164 25.372 1.00 50.62 99 LYS A C 1
ATOM 761 O O . LYS A 1 107 ? 53.491 62.291 24.880 1.00 45.97 99 LYS A O 1
ATOM 767 N N . VAL A 1 108 ? 55.430 63.188 25.595 1.00 47.84 100 VAL A N 1
ATOM 768 C CA . VAL A 1 108 ? 55.050 64.563 25.290 1.00 45.33 100 VAL A CA 1
ATOM 769 C C . VAL A 1 108 ? 54.825 64.794 23.796 1.00 47.22 100 VAL A C 1
ATOM 770 O O . VAL A 1 108 ? 53.769 65.282 23.378 1.00 48.53 100 VAL A O 1
ATOM 774 N N . MET A 1 109 ? 55.817 64.443 22.989 1.00 42.59 101 MET A N 1
ATOM 775 C CA . MET A 1 109 ? 55.744 64.714 21.567 1.00 43.94 101 MET A CA 1
ATOM 776 C C . MET A 1 109 ? 54.616 63.937 20.880 1.00 47.79 101 MET A C 1
ATOM 777 O O . MET A 1 109 ? 54.048 64.424 19.904 1.00 43.34 101 MET A O 1
ATOM 782 N N . ASN A 1 110 ? 54.274 62.751 21.386 1.00 44.94 102 ASN A N 1
ATOM 783 C CA . ASN A 1 110 ? 53.137 62.025 20.828 1.00 45.69 102 ASN A CA 1
ATOM 784 C C . ASN A 1 110 ? 51.845 62.789 21.107 1.00 41.61 102 ASN A C 1
ATOM 785 O O . ASN A 1 110 ? 50.967 62.859 20.254 1.00 44.95 102 ASN A O 1
ATOM 790 N N . GLN A 1 111 ? 51.754 63.371 22.299 1.00 42.53 103 GLN A N 1
ATOM 791 C CA . GLN A 1 111 ? 50.589 64.152 22.706 1.00 41.57 103 GLN A CA 1
ATOM 792 C C . GLN A 1 111 ? 50.415 65.43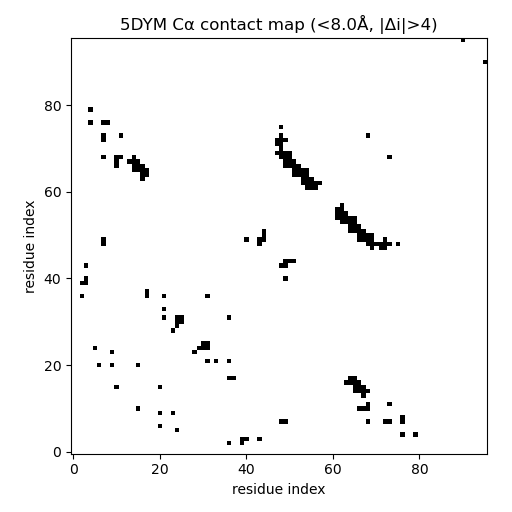3 21.874 1.00 45.97 103 GLN A C 1
ATOM 793 O O . GLN A 1 111 ? 49.289 65.845 21.597 1.00 49.12 103 GLN A O 1
ATOM 799 N N . PHE A 1 112 ? 51.521 66.049 21.461 1.00 39.94 104 PHE A N 1
ATOM 800 C CA . PHE A 1 112 ? 51.460 67.347 20.792 1.00 44.28 104 PHE A CA 1
ATOM 801 C C . PHE A 1 112 ? 51.778 67.314 19.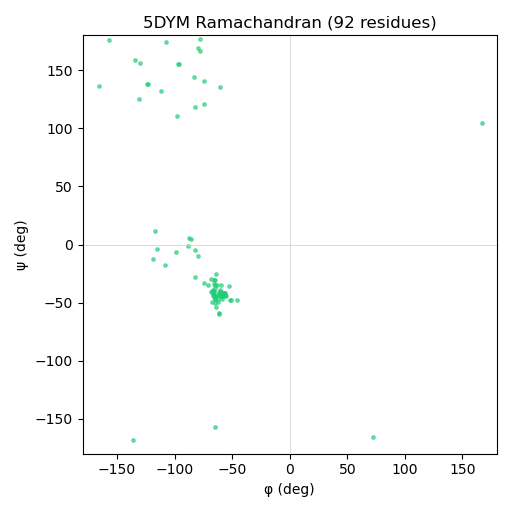290 1.00 43.09 104 PHE A C 1
ATOM 802 O O . PHE A 1 112 ? 51.453 68.260 18.566 1.00 43.16 104 PHE A O 1
ATOM 810 N N . LEU A 1 113 ? 52.413 66.248 18.815 1.00 38.61 105 LEU A N 1
ATOM 811 C CA . LEU A 1 113 ? 52.721 66.155 17.388 1.00 40.90 105 LEU A CA 1
ATOM 812 C C . LEU A 1 113 ? 52.057 64.960 16.712 1.00 46.54 105 LEU A C 1
ATOM 813 O O . LEU A 1 113 ? 52.025 64.879 15.483 1.00 47.38 105 LEU A O 1
ATOM 818 N N . GLY A 1 114 ? 51.522 64.041 17.509 1.00 48.39 106 GLY A N 1
ATOM 819 C CA . GLY A 1 114 ? 50.827 62.882 16.972 1.00 55.09 106 GLY A CA 1
ATOM 820 C C . GLY A 1 114 ? 49.594 63.258 16.170 1.00 58.79 106 GLY A C 1
ATOM 821 O O . GLY A 1 114 ? 48.902 62.393 15.626 1.00 69.79 106 GLY A O 1
#

Foldseek 3Di:
DCLLLLQLVQQVVHWAFLVSSVVCCVVPHPDDDSVRVVVSVVVCVVVVQKDWDWDDCPDPVGITIIIHGDPVVVVVNVVVVVVCVVVVVVCVVVVD

Solvent-accessible surface area: 7117 Å² total; per-residue (Å²): 101,160,9,17,58,50,0,0,48,16,4,74,175,102,45,1,40,7,141,38,0,6,83,50,4,131,125,167,45,180,119,38,137,114,20,65,5,120,127,0,1,121,89,0,34,88,116,87,18,3,127,22,93,134,28,93,122,171,48,134,35,20,156,96,58,48,8,54,7,28,114,103,0,104,91,50,8,77,88,55,77,99,78,142,130,146,76,84,164,52,84,100,138,154,142,99